Protein AF-A0A7S2C1U3-F1 (afdb_monomer)

pLDDT: mean 73.65, std 16.36, range [32.84, 89.88]

Mean predicted aligned error: 10.55 Å

Secondary structure (DSSP, 8-state):
-PPPP----TTTTS------EEEEEETTTEEEEEESS-TTSPPSEEE-HHHHTTEEEEEEEETTEEEEEEEESSTTPPPEEEEESSTTHHHHHHHHHHHHHHHHHHHHHHTT-

Organism: NCBI:txid3111310

Solvent-accessible surface area (backbone atoms only — not comparable to full-atom values): 7029 Å² total; per-residue (Å²): 134,86,79,75,84,78,80,73,72,87,67,83,77,67,82,84,75,88,72,78,63,37,74,48,76,46,80,91,60,12,37,38,26,26,81,42,86,62,79,90,53,80,62,78,42,73,41,51,43,88,46,49,65,50,42,53,74,47,81,48,73,66,93,70,44,31,36,34,36,42,26,49,73,57,90,86,51,77,64,48,81,44,75,36,86,51,85,63,51,48,58,54,51,49,53,51,52,52,52,50,32,53,52,55,52,52,56,56,57,67,75,75,116

Radius of gyration: 16.78 Å; Cα contacts (8 Å, |Δi|>4): 153; chains: 1; bounding box: 47×34×46 Å

Nearest PDB structures (foldseek):
  3voq-assembly1_A  TM=6.919E-01  e=1.040E-01  Homo sapiens
  7lc1-assembly2_D  TM=6.910E-01  e=1.494E-01  Homo sapiens
  2db2-assembly1_A  TM=6.496E-01  e=3.086E-01  Homo sapiens
  8fmw-assembly1_W  TM=4.287E-01  e=1.317E+00  Borreliella burgdorferi B31
  8cyk-assembly1_B  TM=5.473E-01  e=2.560E+00  synthetic construct

Sequence (113 aa):
KKKSPRHSNRFASRKEKWEKIWCTLTLDHGLMCYIGPNYLHKAIYSIHPDKLGDTHVIESTNGENSIFYIQSLHDGDEGLYLRFSKKGDTKLWQSKVDIHKMKLLDESQTRLT

Foldseek 3Di:
DDDDDPPPPPPPPPPPDDADWDWDADLQFGIFIGRDPPPPDHGPDGDGLVQLLQKDWDWDDDPQKIWIWIFRPPPPTDIDIDIDRDPCVNVVVVVSSVVSSVVSVVVVVVVPD

Structure (mmCIF, N/CA/C/O backbone):
data_AF-A0A7S2C1U3-F1
#
_entry.id   AF-A0A7S2C1U3-F1
#
loop_
_atom_site.group_PDB
_atom_site.id
_atom_site.type_symbol
_atom_site.label_atom_id
_atom_site.label_alt_id
_atom_site.label_comp_id
_atom_site.label_asym_id
_atom_site.label_entity_id
_atom_site.label_seq_id
_atom_site.pdbx_PDB_ins_code
_atom_site.Cartn_x
_atom_site.Cartn_y
_atom_site.Cartn_z
_atom_site.occupancy
_atom_site.B_iso_or_equiv
_atom_site.auth_seq_id
_atom_site.auth_comp_id
_atom_site.auth_asym_id
_atom_site.auth_atom_id
_atom_site.pdbx_PDB_model_num
ATOM 1 N N . LYS A 1 1 ? 37.194 13.304 23.175 1.00 42.44 1 LYS A N 1
ATOM 2 C CA . LYS A 1 1 ? 35.803 12.790 23.285 1.00 42.44 1 LYS A CA 1
ATOM 3 C C . LYS A 1 1 ? 35.062 13.122 21.985 1.00 42.44 1 LYS A C 1
ATOM 5 O O . LYS A 1 1 ? 34.744 14.284 21.773 1.00 42.44 1 LYS A O 1
ATOM 10 N N . LYS A 1 2 ? 34.895 12.150 21.075 1.00 41.47 2 LYS A N 1
ATOM 11 C CA . LYS A 1 2 ? 34.162 12.330 19.806 1.00 41.47 2 LYS A CA 1
ATOM 12 C C . LYS A 1 2 ? 32.667 12.469 20.131 1.00 41.47 2 LYS A C 1
ATOM 14 O O . LYS A 1 2 ? 32.123 11.609 20.814 1.00 41.47 2 LYS A O 1
ATOM 19 N N . LYS A 1 3 ? 32.037 13.579 19.730 1.00 40.53 3 LYS A N 1
ATOM 20 C CA . LYS A 1 3 ? 30.591 13.798 19.889 1.00 40.53 3 LYS A CA 1
ATOM 21 C C . LYS A 1 3 ? 29.867 12.871 18.909 1.00 40.53 3 LYS A C 1
ATOM 23 O O . LYS A 1 3 ? 30.113 12.972 17.711 1.00 40.53 3 LYS A O 1
ATOM 28 N N . SER A 1 4 ? 29.014 11.982 19.416 1.00 38.09 4 SER A N 1
ATOM 29 C CA . SER A 1 4 ? 28.124 11.164 18.588 1.00 38.09 4 SER A CA 1
ATOM 30 C C . SER A 1 4 ? 27.267 12.063 17.687 1.00 38.09 4 SER A C 1
ATOM 32 O O . SER A 1 4 ? 26.848 13.134 18.149 1.00 38.09 4 SER A O 1
ATOM 34 N N . PRO A 1 5 ? 26.991 11.669 16.431 1.00 41.97 5 PRO A N 1
ATOM 35 C CA . PRO A 1 5 ? 26.120 12.438 15.555 1.00 41.97 5 PRO A CA 1
ATOM 36 C C . PRO A 1 5 ? 24.737 12.516 16.201 1.00 41.97 5 PRO A C 1
ATOM 38 O O . PRO A 1 5 ? 24.094 11.498 16.453 1.00 41.97 5 PRO A O 1
ATOM 41 N N . ARG A 1 6 ? 24.282 13.731 16.517 1.00 43.47 6 ARG A N 1
ATOM 42 C CA . ARG A 1 6 ? 22.882 13.952 16.874 1.00 43.47 6 ARG A CA 1
ATOM 43 C C . ARG A 1 6 ? 22.092 13.771 15.587 1.00 43.47 6 ARG A C 1
ATOM 45 O O . ARG A 1 6 ? 22.098 14.668 14.749 1.00 43.47 6 ARG A O 1
ATOM 52 N N . HIS A 1 7 ? 21.428 12.629 15.437 1.00 41.56 7 HIS A N 1
ATOM 53 C CA . HIS A 1 7 ? 20.302 12.520 14.520 1.00 41.56 7 HIS A CA 1
ATOM 54 C C . HIS A 1 7 ? 19.280 13.562 14.980 1.00 41.56 7 HIS A C 1
ATOM 56 O O . HIS A 1 7 ? 18.568 13.376 15.966 1.00 41.56 7 HIS A O 1
ATOM 62 N N . SER A 1 8 ? 19.290 14.734 14.345 1.00 37.84 8 SER A N 1
ATOM 63 C CA . SER A 1 8 ? 18.245 15.719 14.546 1.00 37.84 8 SER A CA 1
ATOM 64 C C . SER A 1 8 ? 16.972 15.099 13.988 1.00 37.84 8 SER A C 1
ATOM 66 O O . SER A 1 8 ? 16.809 15.035 12.770 1.00 37.84 8 SER A O 1
ATOM 68 N N . ASN A 1 9 ? 16.093 14.632 14.875 1.00 36.38 9 ASN A N 1
ATOM 69 C CA . ASN A 1 9 ? 14.700 14.325 14.565 1.00 36.38 9 ASN A CA 1
ATOM 70 C C . ASN A 1 9 ? 14.017 15.612 14.086 1.00 36.38 9 ASN A C 1
ATOM 72 O O . ASN A 1 9 ? 13.321 16.291 14.836 1.00 36.38 9 ASN A O 1
ATOM 76 N N . ARG A 1 10 ? 14.252 15.982 12.825 1.00 35.44 10 ARG A N 1
ATOM 77 C CA . ARG A 1 10 ? 13.702 17.191 12.201 1.00 35.44 10 ARG A CA 1
ATOM 78 C C . ARG A 1 10 ? 12.213 17.043 11.856 1.00 35.44 10 ARG A C 1
ATOM 80 O O . ARG A 1 10 ? 11.612 17.999 11.386 1.00 35.44 10 ARG A O 1
ATOM 87 N N . PHE A 1 11 ? 11.623 15.878 12.138 1.00 39.72 11 PHE A N 1
ATOM 88 C CA . PHE A 1 11 ? 10.228 15.543 11.845 1.00 39.72 11 PHE A CA 1
ATOM 89 C C . PHE A 1 11 ? 9.320 15.434 13.082 1.00 39.72 11 PHE A C 1
ATOM 91 O O . PHE A 1 11 ? 8.109 15.349 12.933 1.00 39.72 11 PHE A O 1
ATOM 98 N N . ALA A 1 12 ? 9.851 15.526 14.307 1.00 32.84 12 ALA A N 1
ATOM 99 C CA . ALA A 1 12 ? 9.080 15.278 15.533 1.00 32.84 12 ALA A CA 1
ATOM 100 C C . ALA A 1 12 ? 8.111 16.411 15.966 1.00 32.84 12 ALA A C 1
ATOM 102 O O . ALA A 1 12 ? 7.688 16.431 17.119 1.00 32.84 12 ALA A O 1
ATOM 103 N N . SER A 1 13 ? 7.761 17.376 15.102 1.00 38.34 13 SER A N 1
ATOM 104 C CA . SER A 1 13 ? 6.896 18.511 15.491 1.00 38.34 13 SER A CA 1
ATOM 105 C C . SER A 1 13 ? 5.768 18.889 14.526 1.00 38.34 13 SER A C 1
ATOM 107 O O . SER A 1 13 ? 5.023 19.830 14.812 1.00 38.34 13 SER A O 1
ATOM 109 N N . ARG A 1 14 ? 5.559 18.166 13.420 1.00 44.28 14 ARG A N 1
ATOM 110 C CA . ARG A 1 14 ? 4.330 18.339 12.633 1.00 44.28 14 ARG A CA 1
ATOM 111 C C . ARG A 1 14 ? 3.281 17.392 13.193 1.00 44.28 14 ARG A C 1
ATOM 113 O O . ARG A 1 14 ? 3.473 16.188 13.162 1.00 44.28 14 ARG A O 1
ATOM 120 N N . LYS A 1 15 ? 2.183 17.942 13.721 1.00 45.88 15 LYS A N 1
ATOM 121 C CA . LYS A 1 15 ? 0.958 17.191 14.029 1.00 45.88 15 LYS A CA 1
ATOM 122 C C . LYS A 1 15 ? 0.654 16.278 12.834 1.00 45.88 15 LYS A C 1
ATOM 124 O O . LYS A 1 15 ? 0.288 16.788 11.778 1.00 45.88 15 LYS A O 1
ATOM 129 N N . GLU A 1 16 ? 0.859 14.973 12.984 1.00 62.62 16 GLU A N 1
ATOM 130 C CA . GLU A 1 16 ? 0.564 13.976 11.955 1.00 62.62 16 GLU A CA 1
ATOM 131 C C . GLU A 1 16 ? -0.951 13.954 11.744 1.00 62.62 16 GLU A C 1
ATOM 133 O O . GLU A 1 16 ? -1.716 13.338 12.490 1.00 62.62 16 GLU A O 1
ATOM 138 N N . LYS A 1 17 ? -1.415 14.741 10.774 1.00 71.50 17 LYS A N 1
ATOM 139 C CA . LYS A 1 17 ? -2.822 14.800 10.410 1.00 71.50 17 LYS A CA 1
ATOM 140 C C . LYS A 1 17 ? -3.096 13.625 9.482 1.00 71.50 17 LYS A C 1
ATOM 142 O O . LYS A 1 17 ? -2.621 13.598 8.354 1.00 71.50 17 LYS A O 1
ATOM 147 N N . TRP A 1 18 ? -3.866 12.658 9.968 1.00 79.44 18 TRP A N 1
ATOM 148 C CA . TRP A 1 18 ? -4.369 11.573 9.135 1.00 79.44 18 TRP A CA 1
ATOM 149 C C . TRP A 1 18 ? -5.388 12.121 8.143 1.00 79.44 18 TRP A C 1
ATOM 151 O O . TRP A 1 18 ? -6.376 12.743 8.541 1.00 7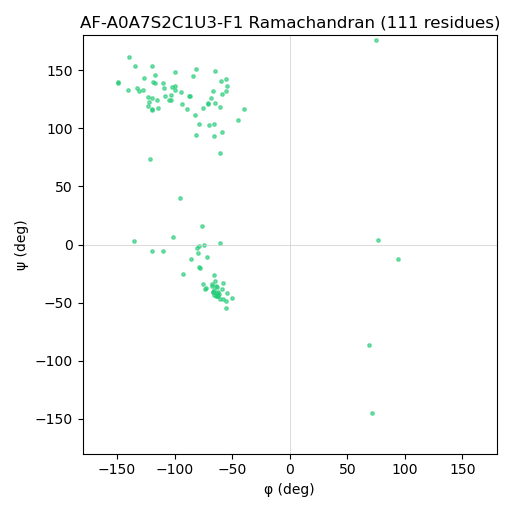9.44 18 TRP A O 1
ATOM 161 N N . GLU A 1 19 ? -5.171 11.853 6.862 1.00 84.50 19 GLU A N 1
ATOM 162 C CA . GLU A 1 19 ? -6.091 12.233 5.795 1.00 84.50 19 GLU A CA 1
ATOM 163 C C . GLU A 1 19 ? -6.625 10.981 5.098 1.00 84.50 19 GLU A C 1
ATOM 165 O O . GLU A 1 19 ? -5.948 9.956 5.006 1.00 84.50 19 GLU A O 1
ATOM 170 N N . LYS A 1 20 ? -7.885 11.038 4.653 1.00 85.50 20 LYS A N 1
ATOM 171 C CA . LYS A 1 20 ? -8.469 9.953 3.863 1.00 85.50 20 LYS A CA 1
ATOM 172 C C . LYS A 1 20 ? -7.898 10.037 2.457 1.00 85.50 20 LYS A C 1
ATOM 174 O O . LYS A 1 20 ? -8.135 11.016 1.752 1.00 85.50 20 LYS A O 1
ATOM 179 N N . ILE A 1 21 ? -7.188 8.994 2.063 1.00 86.56 21 ILE A N 1
ATOM 180 C CA . ILE A 1 21 ? -6.572 8.890 0.748 1.00 86.56 21 ILE A CA 1
ATOM 181 C C . ILE A 1 21 ? -7.129 7.680 0.011 1.00 86.56 21 ILE A C 1
ATOM 183 O O . ILE A 1 21 ? -7.592 6.715 0.623 1.00 86.56 21 ILE A O 1
ATOM 187 N N . TRP A 1 22 ? -7.100 7.753 -1.310 1.00 88.69 22 TRP A N 1
ATOM 188 C CA . TRP A 1 22 ? -7.430 6.640 -2.181 1.00 88.69 22 TRP A CA 1
ATOM 189 C C . TRP A 1 22 ? -6.139 6.082 -2.761 1.00 88.69 22 TRP A C 1
ATOM 191 O O . TRP A 1 22 ? -5.387 6.835 -3.371 1.00 88.69 22 TRP A O 1
ATOM 201 N N . CYS A 1 23 ? -5.878 4.789 -2.581 1.00 89.19 23 CYS A N 1
ATOM 202 C CA . CYS A 1 23 ? -4.695 4.136 -3.131 1.00 89.19 23 CYS A CA 1
ATOM 203 C C . CYS A 1 23 ? -5.087 3.049 -4.130 1.00 89.19 23 CYS A C 1
ATOM 205 O O . CYS A 1 23 ? -6.000 2.259 -3.884 1.00 89.19 23 CYS A O 1
ATOM 207 N N . THR A 1 24 ? -4.348 2.977 -5.229 1.00 89.62 24 THR A N 1
ATOM 208 C CA . THR A 1 24 ? -4.440 1.934 -6.250 1.00 89.62 24 THR A CA 1
ATOM 209 C C . THR A 1 24 ? -3.111 1.204 -6.345 1.00 89.62 24 THR A C 1
ATOM 211 O O . THR A 1 24 ? -2.061 1.840 -6.304 1.00 89.62 24 THR A O 1
ATOM 214 N N . LEU A 1 25 ? -3.159 -0.116 -6.498 1.00 89.75 25 LEU A N 1
ATOM 215 C CA . LEU A 1 25 ? -1.992 -0.955 -6.749 1.00 89.75 25 LEU A CA 1
ATOM 216 C C . LEU A 1 25 ? -2.232 -1.732 -8.045 1.00 89.75 25 LEU A C 1
ATOM 218 O O . LEU A 1 25 ? -3.216 -2.468 -8.134 1.00 89.75 25 LEU A O 1
ATOM 222 N N . THR A 1 26 ? -1.369 -1.527 -9.037 1.00 88.75 26 THR A N 1
ATOM 223 C CA . THR A 1 26 ? -1.458 -2.152 -10.367 1.00 88.75 26 THR A CA 1
ATOM 224 C C . THR A 1 26 ? -0.072 -2.573 -10.850 1.00 88.75 26 THR A C 1
ATOM 226 O O . THR A 1 26 ? 0.930 -2.080 -10.334 1.00 88.75 26 THR A O 1
ATOM 229 N N . LEU A 1 27 ? -0.001 -3.468 -11.837 1.00 85.44 27 LEU A N 1
ATOM 230 C CA . LEU A 1 27 ? 1.275 -3.878 -12.434 1.00 85.44 27 LEU A CA 1
ATOM 231 C C . LEU A 1 27 ? 1.871 -2.778 -13.321 1.00 85.44 27 LEU A C 1
ATOM 233 O O . LEU A 1 27 ? 3.072 -2.550 -13.262 1.00 85.44 27 LEU A O 1
ATOM 237 N N . ASP A 1 28 ? 1.034 -2.043 -14.058 1.00 86.69 28 ASP A N 1
ATOM 238 C CA . ASP A 1 28 ? 1.496 -1.021 -15.008 1.00 86.69 28 ASP A CA 1
ATOM 239 C C . ASP A 1 28 ? 1.972 0.268 -14.325 1.00 86.69 28 ASP A C 1
ATOM 241 O O . ASP A 1 28 ? 2.887 0.936 -14.803 1.00 86.69 28 ASP A O 1
ATOM 245 N N . HIS A 1 29 ? 1.341 0.640 -13.206 1.00 85.94 29 HIS A N 1
ATOM 246 C CA . HIS A 1 29 ? 1.583 1.928 -12.543 1.00 85.94 29 HIS A CA 1
ATOM 247 C C . HIS A 1 29 ? 2.094 1.809 -11.105 1.00 85.94 29 HIS A C 1
ATOM 249 O O . HIS A 1 29 ? 2.435 2.818 -10.488 1.00 85.94 29 HIS A O 1
ATOM 255 N N . GLY A 1 30 ? 2.167 0.594 -10.561 1.00 89.25 30 GLY A N 1
ATOM 256 C CA . GLY A 1 30 ? 2.657 0.346 -9.213 1.00 89.25 30 GLY A CA 1
ATOM 257 C C . GLY A 1 30 ? 1.658 0.831 -8.169 1.00 89.25 30 GLY A C 1
ATOM 258 O O . GLY A 1 30 ? 0.441 0.722 -8.360 1.00 89.25 30 GLY A O 1
ATOM 259 N N . LEU A 1 31 ? 2.166 1.342 -7.047 1.00 89.88 31 LEU A N 1
ATOM 260 C CA . LEU A 1 31 ? 1.345 1.962 -6.008 1.00 89.88 31 LEU A CA 1
ATOM 261 C C . LEU A 1 31 ? 1.166 3.443 -6.330 1.00 89.88 31 LEU A C 1
ATOM 263 O O . LEU A 1 31 ? 2.149 4.159 -6.475 1.00 89.88 31 LEU A O 1
ATOM 267 N N . MET A 1 32 ? -0.071 3.927 -6.357 1.00 89.62 32 MET A N 1
ATOM 268 C CA . MET A 1 32 ? -0.380 5.354 -6.468 1.00 89.62 32 MET A CA 1
ATOM 269 C C . MET A 1 32 ? -1.432 5.732 -5.432 1.00 89.62 32 MET A C 1
ATOM 271 O O . MET A 1 32 ? -2.429 5.026 -5.296 1.00 89.62 32 MET A O 1
ATOM 275 N N . CYS A 1 33 ? -1.240 6.843 -4.724 1.00 88.75 33 CYS A N 1
ATOM 276 C CA . CYS A 1 33 ? -2.192 7.349 -3.740 1.00 88.75 33 CYS A CA 1
ATOM 277 C C . CYS A 1 33 ? -2.564 8.810 -4.005 1.00 88.75 33 CYS A C 1
ATOM 279 O O . CYS A 1 33 ? -1.723 9.624 -4.389 1.00 88.75 33 CYS A O 1
ATOM 281 N N . TYR A 1 34 ? -3.828 9.144 -3.755 1.00 87.25 34 TYR A N 1
ATOM 282 C CA . TYR A 1 34 ? -4.470 10.411 -4.104 1.00 87.25 34 TYR A CA 1
ATOM 283 C C . TYR A 1 34 ? -5.284 10.958 -2.929 1.00 87.25 34 TYR A C 1
ATOM 285 O O . TYR A 1 34 ? -5.789 10.197 -2.099 1.00 87.25 34 TYR A O 1
ATOM 293 N N . ILE A 1 35 ? -5.468 12.279 -2.877 1.00 84.56 35 ILE A N 1
ATOM 294 C CA . ILE A 1 35 ? -6.418 12.902 -1.948 1.00 84.56 35 ILE A CA 1
ATOM 295 C C . ILE A 1 35 ? -7.824 12.739 -2.534 1.00 84.56 35 ILE A C 1
ATOM 297 O O . ILE A 1 35 ? -8.209 13.438 -3.470 1.00 84.56 35 ILE A O 1
ATOM 301 N N . GLY A 1 36 ? -8.592 11.807 -1.971 1.00 75.19 36 GLY A N 1
ATOM 302 C CA . GLY A 1 36 ? -9.925 11.459 -2.463 1.00 75.19 36 GLY A CA 1
ATOM 303 C C . GLY A 1 36 ? -9.924 10.620 -3.754 1.00 75.19 36 GLY A C 1
ATOM 304 O O . GLY A 1 36 ? -8.872 10.331 -4.317 1.00 75.19 36 GLY A O 1
ATOM 305 N N . PRO A 1 37 ? -11.111 10.192 -4.221 1.00 70.44 37 PRO A N 1
ATOM 306 C CA . PRO A 1 37 ? -11.255 9.280 -5.362 1.00 70.44 37 PRO A CA 1
ATOM 307 C C . PRO A 1 37 ? -11.131 9.967 -6.733 1.00 70.44 37 PRO A C 1
ATOM 309 O O . PRO A 1 37 ? -11.216 9.303 -7.761 1.00 70.44 37 PRO A O 1
ATOM 312 N N . ASN A 1 38 ? -10.968 11.292 -6.778 1.00 67.75 38 ASN A N 1
ATOM 313 C CA . ASN A 1 38 ? -10.877 12.033 -8.032 1.00 67.75 38 ASN A CA 1
ATOM 314 C C . ASN A 1 38 ? -9.449 11.941 -8.594 1.00 67.75 38 ASN A C 1
ATOM 316 O O . ASN A 1 38 ? -8.592 12.764 -8.277 1.00 67.75 38 ASN A O 1
ATOM 320 N N . TYR A 1 39 ? -9.223 10.967 -9.480 1.00 63.97 39 TYR A N 1
ATOM 321 C CA . TYR A 1 39 ? -7.955 10.686 -10.184 1.00 63.97 39 TYR A CA 1
ATOM 322 C C . TYR A 1 39 ? -7.432 11.822 -11.083 1.00 63.97 39 TYR A C 1
ATOM 324 O O . TYR A 1 39 ? -6.407 11.675 -11.738 1.00 63.97 39 TYR A O 1
ATOM 332 N N . LEU A 1 40 ? -8.135 12.955 -11.142 1.00 62.72 40 LEU A N 1
ATOM 333 C CA . LEU A 1 40 ? -7.740 14.129 -11.924 1.00 62.72 40 LEU A CA 1
ATOM 334 C C . LEU A 1 40 ? -6.538 14.871 -11.316 1.00 62.72 40 LEU A C 1
ATOM 336 O O . LEU A 1 40 ? -5.970 15.751 -11.959 1.00 62.72 40 LEU A O 1
ATOM 340 N N . HIS A 1 41 ? -6.146 14.532 -10.085 1.00 65.06 41 HIS A N 1
ATOM 341 C CA . HIS A 1 41 ? -5.004 15.130 -9.403 1.00 65.06 41 HIS A CA 1
ATOM 342 C C . HIS A 1 41 ? -3.760 14.242 -9.485 1.00 65.06 41 HIS A C 1
ATOM 344 O O . HIS A 1 41 ? -3.844 13.016 -9.473 1.00 65.06 41 HIS A O 1
ATOM 350 N N . LYS A 1 42 ? -2.582 14.878 -9.508 1.00 79.75 42 LYS A N 1
ATOM 351 C CA . LYS A 1 42 ? -1.287 14.200 -9.367 1.00 79.75 42 LYS A CA 1
ATOM 352 C C . LYS A 1 42 ? -1.283 13.358 -8.084 1.00 79.75 42 LYS A C 1
ATOM 354 O O . LYS A 1 42 ? -1.718 13.842 -7.038 1.00 79.75 42 LYS A O 1
ATOM 359 N N . ALA A 1 43 ? -0.768 12.131 -8.168 1.00 85.06 43 ALA A N 1
ATOM 360 C CA . ALA A 1 43 ? -0.590 11.282 -6.998 1.00 85.06 43 ALA A CA 1
ATOM 361 C C . ALA A 1 43 ? 0.254 12.008 -5.937 1.00 85.06 43 ALA A C 1
ATOM 363 O O . ALA A 1 43 ? 1.297 12.589 -6.245 1.00 85.06 43 ALA A O 1
ATOM 364 N N . ILE A 1 44 ? -0.216 11.977 -4.692 1.00 85.25 44 ILE A N 1
ATOM 365 C CA . ILE A 1 44 ? 0.507 12.518 -3.533 1.00 85.25 44 ILE A CA 1
ATOM 366 C C . ILE A 1 44 ? 1.600 11.568 -3.051 1.00 85.25 44 ILE A C 1
ATOM 368 O O . ILE A 1 44 ? 2.514 11.985 -2.349 1.00 85.25 44 ILE A O 1
ATOM 372 N N . TYR A 1 45 ? 1.497 10.298 -3.437 1.00 86.06 45 TYR A N 1
ATOM 373 C CA . TYR A 1 45 ? 2.497 9.280 -3.195 1.00 86.06 45 TYR A CA 1
ATOM 374 C C . TYR A 1 45 ? 2.472 8.268 -4.331 1.00 86.06 45 TYR A C 1
ATOM 376 O O . TYR A 1 45 ? 1.391 7.878 -4.782 1.00 86.06 45 TYR A O 1
ATOM 384 N N . SER A 1 46 ? 3.641 7.827 -4.779 1.00 88.25 46 SER A N 1
ATOM 385 C CA . SER A 1 46 ? 3.734 6.782 -5.789 1.00 88.25 46 SER A CA 1
ATOM 386 C C . SER A 1 46 ? 4.990 5.944 -5.617 1.00 88.25 46 SER A C 1
ATOM 388 O O . SER A 1 46 ? 6.063 6.496 -5.387 1.00 88.25 46 SER A O 1
ATOM 390 N N . ILE A 1 47 ? 4.860 4.637 -5.818 1.00 87.38 47 ILE A N 1
ATOM 391 C CA . ILE A 1 47 ? 5.978 3.709 -5.980 1.00 87.38 47 ILE A CA 1
ATOM 392 C C . ILE A 1 47 ? 5.820 3.084 -7.358 1.00 87.38 47 ILE A C 1
ATOM 394 O O . ILE A 1 47 ? 4.827 2.406 -7.620 1.00 87.38 47 ILE A O 1
ATOM 398 N N . HIS A 1 48 ? 6.788 3.344 -8.230 1.00 87.31 48 HIS A N 1
ATOM 399 C CA . HIS A 1 48 ? 6.813 2.791 -9.579 1.00 87.31 48 HIS A CA 1
ATOM 400 C C . HIS A 1 48 ? 6.966 1.252 -9.529 1.00 87.31 48 HIS A C 1
ATOM 402 O O . HIS A 1 48 ? 7.564 0.752 -8.570 1.00 87.31 48 HIS A O 1
ATOM 408 N N . PRO A 1 49 ? 6.415 0.484 -10.496 1.00 87.62 49 PRO A N 1
ATOM 409 C CA . PRO A 1 49 ? 6.454 -0.982 -10.473 1.00 87.62 49 PRO A CA 1
ATOM 410 C C . PRO A 1 49 ? 7.847 -1.575 -10.242 1.00 87.62 49 PRO A C 1
ATOM 412 O O . PRO A 1 49 ? 8.013 -2.429 -9.378 1.00 87.62 49 PRO A O 1
ATOM 415 N N . ASP A 1 50 ? 8.860 -1.078 -10.947 1.00 83.88 50 ASP A N 1
ATOM 416 C CA . ASP A 1 50 ? 10.255 -1.533 -10.831 1.00 83.88 50 ASP A CA 1
ATOM 417 C C . ASP A 1 50 ? 10.827 -1.412 -9.408 1.00 83.88 50 ASP A C 1
ATOM 419 O O . ASP A 1 50 ? 11.594 -2.265 -8.974 1.00 83.88 50 ASP A O 1
ATOM 423 N N . LYS A 1 51 ? 10.402 -0.398 -8.652 1.00 83.69 51 LYS A N 1
ATOM 424 C CA . LYS A 1 51 ? 10.805 -0.162 -7.262 1.00 83.69 51 LYS A CA 1
ATOM 425 C C . LYS A 1 51 ? 9.958 -0.926 -6.256 1.00 83.69 51 LYS A C 1
ATOM 427 O O . LYS A 1 51 ? 10.320 -0.981 -5.084 1.00 83.69 51 LYS A O 1
ATOM 432 N N . LEU A 1 52 ? 8.828 -1.503 -6.672 1.00 83.19 52 LEU A N 1
ATOM 433 C CA . LEU A 1 52 ? 7.918 -2.189 -5.758 1.00 83.19 52 LEU A CA 1
ATOM 434 C C . LEU A 1 52 ? 8.586 -3.419 -5.136 1.00 83.19 52 LEU A C 1
ATOM 436 O O . LEU A 1 52 ? 8.353 -3.679 -3.956 1.00 83.19 52 LEU A O 1
ATOM 440 N N . GLY A 1 53 ? 9.433 -4.129 -5.895 1.00 79.94 53 GLY A N 1
ATOM 441 C CA . GLY A 1 53 ? 10.247 -5.257 -5.421 1.00 79.94 53 GLY A CA 1
ATOM 442 C C . GLY A 1 53 ? 11.104 -4.898 -4.207 1.00 79.94 53 GLY A C 1
ATOM 443 O O . GLY A 1 53 ? 11.105 -5.620 -3.209 1.00 79.94 53 GLY A O 1
ATOM 444 N N . ASP A 1 54 ? 11.689 -3.704 -4.241 1.00 81.75 54 ASP A N 1
ATOM 445 C CA . ASP A 1 54 ? 12.599 -3.175 -3.230 1.00 81.75 54 ASP A CA 1
ATOM 446 C C . ASP A 1 54 ? 11.873 -2.297 -2.202 1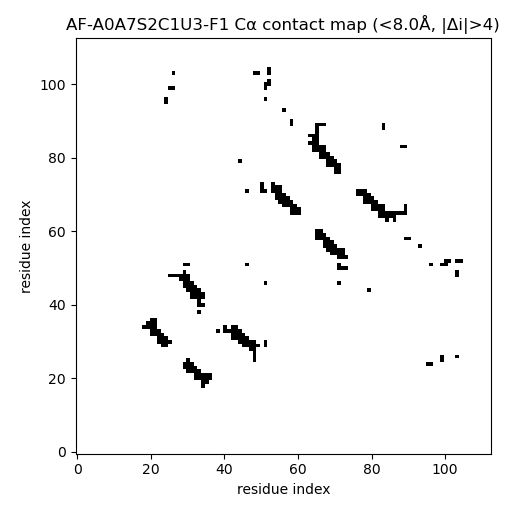.00 81.75 54 ASP A C 1
ATOM 448 O O . ASP A 1 54 ? 12.368 -1.252 -1.791 1.00 81.75 54 ASP A O 1
ATOM 452 N N . THR A 1 55 ? 10.667 -2.685 -1.784 1.00 82.69 55 THR A N 1
ATOM 453 C CA . THR A 1 55 ? 9.939 -1.975 -0.722 1.00 82.69 55 THR A CA 1
ATOM 454 C C . THR A 1 55 ? 10.013 -2.702 0.608 1.00 82.69 55 THR A C 1
ATOM 456 O O . THR A 1 55 ? 9.760 -3.910 0.690 1.00 82.69 55 THR A O 1
ATOM 459 N N . HIS A 1 56 ? 10.270 -1.945 1.674 1.00 81.62 56 HIS A N 1
ATOM 460 C CA . HIS A 1 56 ? 10.098 -2.417 3.039 1.00 81.62 56 HIS A CA 1
ATOM 461 C C . HIS A 1 56 ? 8.656 -2.182 3.478 1.00 81.62 56 HIS A C 1
ATOM 463 O O . HIS A 1 56 ? 8.142 -1.065 3.368 1.00 81.62 56 HIS A O 1
ATOM 469 N N . VAL A 1 57 ? 8.011 -3.236 3.977 1.00 81.50 57 VAL A N 1
ATOM 470 C CA . VAL A 1 57 ? 6.632 -3.166 4.453 1.00 81.50 57 VAL A CA 1
ATOM 471 C C . VAL A 1 57 ? 6.571 -3.615 5.905 1.00 81.50 57 VAL A C 1
ATOM 473 O O . VAL A 1 57 ? 7.074 -4.683 6.248 1.00 81.50 57 VAL A O 1
ATOM 476 N N . ILE A 1 58 ? 5.985 -2.780 6.765 1.00 80.81 58 ILE A N 1
ATOM 477 C CA . ILE A 1 58 ? 5.816 -3.066 8.194 1.00 80.81 58 ILE A CA 1
ATOM 478 C C . ILE A 1 58 ? 4.333 -2.997 8.529 1.00 80.81 58 ILE A C 1
ATOM 480 O O . ILE A 1 58 ? 3.694 -1.957 8.359 1.00 80.81 58 ILE A O 1
ATOM 484 N N . GLU A 1 59 ? 3.802 -4.092 9.064 1.00 79.50 59 GLU A N 1
ATOM 485 C CA . GLU A 1 59 ? 2.488 -4.122 9.698 1.00 79.50 59 GLU A CA 1
ATOM 486 C C . GLU A 1 59 ? 2.640 -3.916 11.211 1.00 79.50 59 GLU A C 1
ATOM 488 O O . GLU A 1 59 ? 3.423 -4.597 11.874 1.00 79.50 59 GLU A O 1
ATOM 493 N N . SER A 1 60 ? 1.854 -3.001 11.776 1.00 76.19 60 SER A N 1
ATOM 494 C CA . SER A 1 60 ? 1.694 -2.850 13.224 1.00 76.19 60 SER A CA 1
ATOM 495 C C . SER A 1 60 ? 0.213 -2.792 13.571 1.00 76.19 60 SER A C 1
ATOM 497 O O . SER A 1 60 ? -0.553 -2.065 12.942 1.00 76.19 60 SER A O 1
ATOM 499 N N . THR A 1 61 ? -0.218 -3.568 14.565 1.00 69.12 61 THR A N 1
ATOM 500 C CA . THR A 1 61 ? -1.620 -3.604 15.007 1.00 69.12 61 THR A CA 1
ATOM 501 C C . THR A 1 61 ? -1.706 -3.191 16.474 1.00 69.12 61 THR A C 1
ATOM 503 O O . THR A 1 61 ? -1.059 -3.814 17.313 1.00 69.12 61 THR A O 1
ATOM 506 N N . ASN A 1 62 ? -2.528 -2.190 16.812 1.00 64.00 62 ASN A N 1
ATOM 507 C CA . ASN A 1 62 ? -2.811 -1.810 18.204 1.00 64.00 62 ASN A CA 1
ATOM 508 C C . ASN A 1 62 ? -4.315 -1.902 18.531 1.00 64.00 62 ASN A C 1
ATOM 510 O O . ASN A 1 62 ? -5.021 -0.908 18.666 1.00 64.00 62 ASN A O 1
ATOM 514 N N . GLY A 1 63 ? -4.833 -3.122 18.677 1.00 66.44 63 GLY A N 1
ATOM 515 C CA . GLY A 1 63 ? -6.245 -3.340 19.017 1.00 66.44 63 GLY A CA 1
ATOM 516 C C . GLY A 1 63 ? -7.192 -2.954 17.876 1.00 66.44 63 GLY A C 1
ATOM 517 O O . GLY A 1 63 ? -7.559 -3.815 17.078 1.00 66.44 63 GLY A O 1
ATOM 518 N N . GLU A 1 64 ? -7.576 -1.678 17.802 1.00 64.50 64 GLU A N 1
ATOM 519 C CA . GLU A 1 64 ? -8.574 -1.144 16.864 1.00 64.50 64 GLU A CA 1
ATOM 520 C C . GLU A 1 64 ? -7.981 -0.609 15.556 1.00 64.50 64 GLU A C 1
ATOM 522 O O . GLU A 1 64 ? -8.670 -0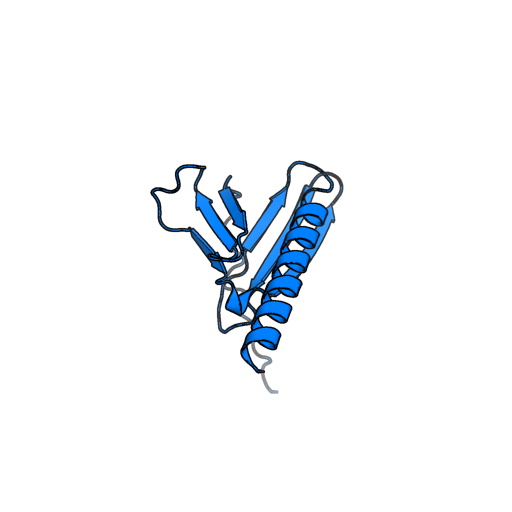.613 14.538 1.00 64.50 64 GLU A O 1
ATOM 527 N N . ASN A 1 65 ? -6.710 -0.187 15.543 1.00 66.00 65 ASN A N 1
ATOM 528 C CA . ASN A 1 65 ? -6.069 0.299 14.321 1.00 66.00 65 ASN A CA 1
ATOM 529 C C . ASN A 1 65 ? -5.010 -0.680 13.826 1.00 66.00 65 ASN A C 1
ATOM 531 O O . ASN A 1 65 ? -4.221 -1.239 14.591 1.00 66.00 65 ASN A O 1
ATOM 535 N N . SER A 1 66 ? -4.993 -0.860 12.510 1.00 76.56 66 SER A N 1
ATOM 536 C CA . SER A 1 66 ? -3.937 -1.583 11.810 1.00 76.56 66 SER A CA 1
ATOM 537 C C . SER A 1 66 ? -3.203 -0.575 10.923 1.00 76.56 66 SER A C 1
ATOM 539 O O . SER A 1 66 ? -3.814 0.070 10.064 1.00 76.56 66 SER A O 1
ATOM 541 N N . ILE A 1 67 ? -1.917 -0.380 11.201 1.00 81.00 67 ILE A N 1
ATOM 542 C CA . ILE A 1 67 ? -1.019 0.517 10.477 1.00 81.00 67 ILE A CA 1
ATOM 543 C C . ILE A 1 67 ? -0.188 -0.321 9.510 1.00 81.00 67 ILE A C 1
ATOM 545 O O . ILE A 1 67 ? 0.370 -1.354 9.878 1.00 81.00 67 ILE A O 1
ATOM 549 N N . PHE A 1 68 ? -0.103 0.159 8.280 1.00 83.94 68 PHE A N 1
ATOM 550 C CA . PHE A 1 68 ? 0.721 -0.376 7.213 1.00 83.94 68 PHE A CA 1
ATOM 551 C C . PHE A 1 68 ? 1.685 0.715 6.782 1.00 83.94 68 PHE A C 1
ATOM 553 O O . PHE A 1 68 ? 1.265 1.772 6.310 1.00 83.94 68 PHE A O 1
ATOM 560 N N . TYR A 1 69 ? 2.969 0.471 6.977 1.00 85.62 69 TYR A N 1
ATOM 561 C CA . TYR A 1 69 ? 4.019 1.348 6.495 1.00 85.62 69 TYR A CA 1
ATOM 562 C C . TYR A 1 69 ? 4.644 0.734 5.255 1.00 85.62 69 TYR A C 1
ATOM 564 O O . TYR A 1 69 ? 5.049 -0.426 5.301 1.00 85.62 69 TYR A O 1
ATOM 572 N N . ILE A 1 70 ? 4.744 1.509 4.179 1.00 84.19 70 ILE A N 1
ATOM 573 C CA . ILE A 1 70 ? 5.460 1.110 2.969 1.00 84.19 70 ILE A CA 1
ATOM 574 C C . ILE A 1 70 ? 6.467 2.181 2.577 1.00 84.19 70 ILE A C 1
ATOM 576 O O . ILE A 1 70 ? 6.147 3.368 2.540 1.00 84.19 70 ILE A O 1
ATOM 580 N N . GLN A 1 71 ? 7.689 1.750 2.283 1.00 84.00 71 GLN A N 1
ATOM 581 C CA . GLN A 1 71 ? 8.763 2.629 1.843 1.00 84.00 71 GLN A CA 1
ATOM 582 C C . GLN A 1 71 ? 9.585 1.951 0.749 1.00 84.00 71 GLN A C 1
ATOM 584 O O . GLN A 1 71 ? 9.973 0.793 0.892 1.00 84.00 71 GLN A O 1
ATOM 589 N N . SER A 1 72 ? 9.853 2.690 -0.326 1.00 79.25 72 SER A N 1
ATOM 590 C CA . SER A 1 72 ? 10.851 2.340 -1.343 1.00 79.25 72 SER A CA 1
ATOM 591 C C . SER A 1 72 ? 12.254 2.397 -0.733 1.00 79.25 72 SER A C 1
ATOM 593 O O . SER A 1 72 ? 12.590 3.364 -0.055 1.00 79.25 72 SER A O 1
ATOM 595 N N . LEU A 1 73 ? 13.073 1.366 -0.952 1.00 68.12 73 LEU A N 1
ATOM 596 C CA . LEU A 1 73 ? 14.464 1.321 -0.478 1.00 68.12 73 LEU A CA 1
ATOM 597 C C . LEU A 1 73 ? 15.426 2.132 -1.364 1.00 68.12 73 LEU A C 1
ATOM 599 O O . LEU A 1 73 ? 16.614 2.209 -1.055 1.00 68.12 73 LEU A O 1
ATOM 603 N N . HIS A 1 74 ? 14.926 2.740 -2.444 1.00 59.84 74 HIS A N 1
ATOM 604 C CA . HIS A 1 74 ? 15.701 3.616 -3.322 1.00 59.84 74 HIS A CA 1
ATOM 605 C C . HIS A 1 74 ? 15.760 5.052 -2.766 1.00 59.84 74 HIS A C 1
ATOM 607 O O . HIS A 1 74 ? 14.819 5.529 -2.133 1.00 59.84 74 HIS A O 1
ATOM 613 N N . ASP A 1 75 ? 16.900 5.717 -2.982 1.00 51.06 75 ASP A N 1
ATOM 614 C CA . ASP A 1 75 ? 17.371 6.921 -2.276 1.00 51.06 75 ASP A CA 1
ATOM 615 C C . ASP A 1 75 ? 16.310 7.983 -1.931 1.00 51.06 75 ASP A C 1
ATOM 617 O O . ASP A 1 75 ? 15.783 8.680 -2.797 1.00 51.06 75 ASP A O 1
ATOM 621 N N . GLY A 1 76 ? 16.107 8.203 -0.627 1.00 56.69 76 GLY A N 1
ATOM 622 C CA . GLY A 1 76 ? 15.440 9.395 -0.092 1.00 56.69 76 GLY A CA 1
ATOM 623 C C . GLY A 1 76 ? 13.915 9.424 -0.21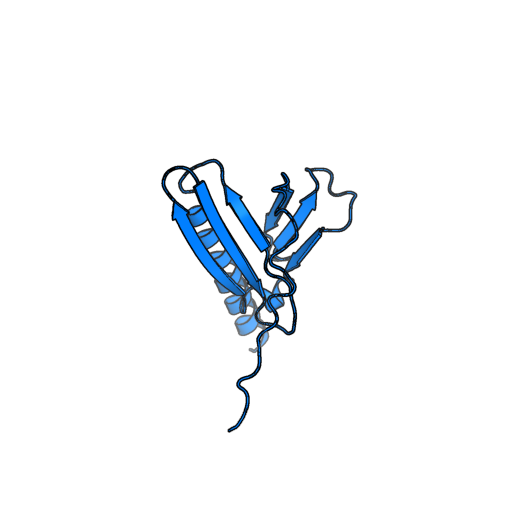0 1.00 56.69 76 GLY A C 1
ATOM 624 O O . GLY A 1 76 ? 13.318 10.423 0.195 1.00 56.69 76 GLY A O 1
ATOM 625 N N . ASP A 1 77 ? 13.286 8.357 -0.710 1.00 64.12 77 ASP A N 1
ATOM 626 C CA . ASP A 1 77 ? 11.831 8.270 -0.802 1.00 64.12 77 ASP A CA 1
ATOM 627 C C . ASP A 1 77 ? 11.209 8.272 0.611 1.00 64.12 77 ASP A C 1
ATOM 629 O O . ASP A 1 77 ? 11.506 7.430 1.472 1.00 64.12 77 ASP A O 1
ATOM 633 N N . GLU A 1 78 ? 10.335 9.251 0.867 1.00 72.00 78 GLU A N 1
ATOM 634 C CA . GLU A 1 78 ? 9.537 9.300 2.091 1.00 72.00 78 GLU A CA 1
ATOM 635 C C . GLU A 1 78 ? 8.664 8.033 2.170 1.00 72.00 78 GLU A C 1
ATOM 637 O O . GLU A 1 78 ? 8.163 7.526 1.166 1.00 72.00 78 GLU A O 1
ATOM 642 N N . GLY A 1 79 ? 8.511 7.455 3.358 1.00 81.94 79 GLY A N 1
ATOM 643 C CA . GLY A 1 79 ? 7.605 6.325 3.548 1.00 81.94 79 GLY A CA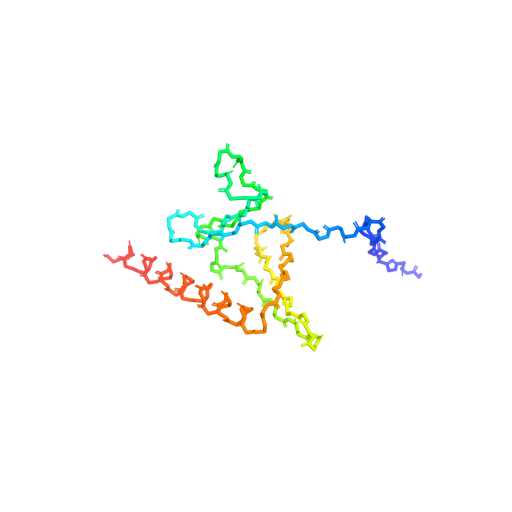 1
ATOM 644 C C . GLY A 1 79 ? 6.158 6.784 3.705 1.00 81.94 79 GLY A C 1
ATOM 645 O O . GLY A 1 79 ? 5.893 7.868 4.229 1.00 81.94 79 GLY A O 1
ATOM 646 N N . LEU A 1 80 ? 5.212 5.944 3.294 1.00 84.88 80 LEU A N 1
ATOM 647 C CA . LEU A 1 80 ? 3.785 6.189 3.474 1.00 84.88 80 LEU A CA 1
ATOM 648 C C . LEU A 1 80 ? 3.237 5.350 4.630 1.00 84.88 80 LEU A C 1
ATOM 650 O O . LEU A 1 80 ? 3.309 4.121 4.613 1.00 84.88 80 LEU A O 1
ATOM 654 N N . TYR A 1 81 ? 2.623 6.024 5.602 1.00 87.00 81 TYR A N 1
ATOM 655 C CA . TYR A 1 81 ? 1.829 5.386 6.646 1.00 87.00 81 TYR A CA 1
ATOM 656 C C . TYR A 1 81 ? 0.357 5.345 6.235 1.00 87.00 81 TYR A C 1
ATOM 658 O O . TYR A 1 81 ? -0.284 6.377 6.042 1.00 87.00 81 TYR A O 1
ATOM 666 N N . LEU A 1 82 ? -0.197 4.140 6.155 1.00 86.12 82 LEU A N 1
ATOM 667 C CA . LEU A 1 82 ? -1.613 3.887 5.927 1.00 86.12 82 LEU A CA 1
ATOM 668 C C . LEU A 1 82 ? -2.242 3.337 7.199 1.00 86.12 82 LEU A C 1
ATOM 670 O O . LEU A 1 82 ? -1.712 2.423 7.826 1.00 86.12 82 LEU A O 1
ATOM 674 N N . ARG A 1 83 ? -3.406 3.869 7.564 1.00 87.00 83 ARG A N 1
ATOM 675 C CA . ARG A 1 83 ? -4.215 3.351 8.666 1.00 87.00 83 ARG A CA 1
ATOM 676 C C . ARG A 1 83 ? -5.532 2.832 8.122 1.00 87.00 83 ARG A C 1
ATOM 678 O O . ARG A 1 83 ? -6.282 3.582 7.498 1.00 87.00 83 ARG A O 1
ATOM 685 N N . PHE A 1 84 ? -5.828 1.575 8.416 1.00 83.88 84 PHE A N 1
ATOM 686 C CA . PHE A 1 84 ? -7.069 0.932 8.008 1.00 83.88 84 PHE A CA 1
ATOM 687 C C . PHE A 1 84 ? -8.068 0.912 9.161 1.00 83.88 84 PHE A C 1
ATOM 689 O O . PHE A 1 84 ? -7.706 0.618 10.300 1.00 83.88 84 PHE A O 1
ATOM 696 N N . SER A 1 85 ? -9.331 1.221 8.858 1.00 79.50 85 SER A N 1
ATOM 697 C CA . SER A 1 85 ? -10.436 1.181 9.826 1.00 79.50 85 SER A CA 1
ATOM 698 C C . SER A 1 85 ? -10.939 -0.235 10.096 1.00 79.50 85 SER A C 1
ATOM 700 O O . SER A 1 85 ? -11.598 -0.470 11.105 1.00 79.50 85 SER A O 1
ATOM 702 N N . LYS A 1 86 ? -10.662 -1.179 9.191 1.00 81.56 86 LYS A N 1
ATOM 703 C CA . LYS A 1 86 ? -11.075 -2.572 9.311 1.00 81.56 86 LYS A CA 1
ATOM 704 C C . LYS A 1 86 ? -9.871 -3.454 9.614 1.00 81.56 86 LYS A C 1
ATOM 706 O O . LYS A 1 86 ? -8.871 -3.460 8.896 1.00 81.56 86 LYS A O 1
ATOM 711 N N . LYS A 1 87 ? -10.003 -4.252 10.672 1.00 76.44 87 LYS A N 1
ATOM 712 C CA . LYS A 1 87 ? -9.023 -5.272 11.041 1.00 76.44 87 LYS A CA 1
ATOM 713 C C . LYS A 1 87 ? -8.840 -6.272 9.893 1.00 76.44 87 LYS A C 1
ATOM 715 O O . LYS A 1 87 ? -9.817 -6.825 9.393 1.00 76.44 87 LYS A O 1
ATOM 720 N N . GLY A 1 88 ? -7.588 -6.528 9.519 1.00 77.19 88 GLY A N 1
ATOM 721 C CA . GLY A 1 88 ? -7.222 -7.474 8.459 1.00 77.19 88 GLY A CA 1
ATOM 722 C C . GLY A 1 88 ? -7.031 -6.852 7.073 1.00 77.19 88 GLY A C 1
ATOM 723 O O . GLY A 1 88 ? -6.430 -7.498 6.217 1.00 77.19 88 GLY A O 1
ATOM 724 N N . ASP A 1 89 ? -7.443 -5.598 6.857 1.00 84.38 89 ASP A N 1
ATOM 725 C CA . ASP A 1 89 ? -7.178 -4.908 5.588 1.00 84.38 89 ASP A CA 1
ATOM 726 C C . ASP A 1 89 ? -5.675 -4.686 5.372 1.00 84.38 89 ASP A C 1
ATOM 728 O O . ASP A 1 89 ? -5.206 -4.782 4.243 1.00 84.38 89 ASP A O 1
ATOM 732 N N . THR A 1 90 ? -4.897 -4.496 6.442 1.00 83.81 90 THR A N 1
ATOM 733 C CA . THR A 1 90 ? -3.426 -4.452 6.388 1.00 83.81 90 THR A CA 1
ATOM 734 C C . THR A 1 90 ? -2.827 -5.721 5.803 1.00 83.81 90 THR A C 1
ATOM 736 O O . THR A 1 90 ? -2.004 -5.640 4.897 1.00 83.81 90 THR A O 1
ATOM 739 N N . LYS A 1 91 ? -3.284 -6.893 6.255 1.00 84.56 91 LYS A N 1
ATOM 740 C CA . LYS A 1 91 ? -2.834 -8.195 5.736 1.00 84.56 91 LYS A CA 1
ATOM 741 C C . LYS A 1 91 ? -3.243 -8.407 4.287 1.00 84.56 91 LYS A C 1
ATOM 743 O O . LYS A 1 91 ? -2.469 -8.944 3.499 1.00 84.56 91 LYS A O 1
ATOM 748 N N . LEU A 1 92 ? -4.449 -7.971 3.924 1.00 86.44 92 LEU A N 1
ATOM 749 C CA . LEU A 1 92 ? -4.909 -8.015 2.539 1.00 86.44 92 LEU A CA 1
ATOM 750 C C . LEU A 1 92 ? -4.034 -7.130 1.641 1.00 86.44 92 LEU A C 1
ATOM 752 O O . LEU A 1 92 ? -3.646 -7.554 0.555 1.00 86.44 92 LEU A O 1
ATOM 756 N N . TRP A 1 93 ? -3.711 -5.918 2.090 1.00 85.75 93 TRP A N 1
ATOM 757 C CA . TRP A 1 93 ? -2.836 -5.000 1.364 1.00 85.75 93 TRP A CA 1
ATOM 758 C C . TRP A 1 93 ? -1.400 -5.515 1.269 1.00 85.75 93 TRP A C 1
ATOM 760 O O . TRP A 1 93 ? -0.829 -5.472 0.182 1.00 85.75 93 TRP A O 1
ATOM 770 N N . GLN A 1 94 ? -0.863 -6.094 2.345 1.00 86.88 94 GLN A N 1
ATOM 771 C CA . GLN A 1 94 ? 0.427 -6.786 2.346 1.00 86.88 94 GLN A CA 1
ATOM 772 C C . GLN A 1 94 ? 0.461 -7.892 1.290 1.00 86.88 94 GLN A C 1
ATOM 774 O O . GLN A 1 94 ? 1.293 -7.859 0.390 1.00 86.88 94 GLN A O 1
ATOM 779 N N . SER A 1 95 ? -0.508 -8.812 1.334 1.00 89.06 95 SER A N 1
ATOM 780 C CA . SER A 1 95 ? -0.592 -9.919 0.378 1.00 89.06 95 SER A CA 1
ATOM 781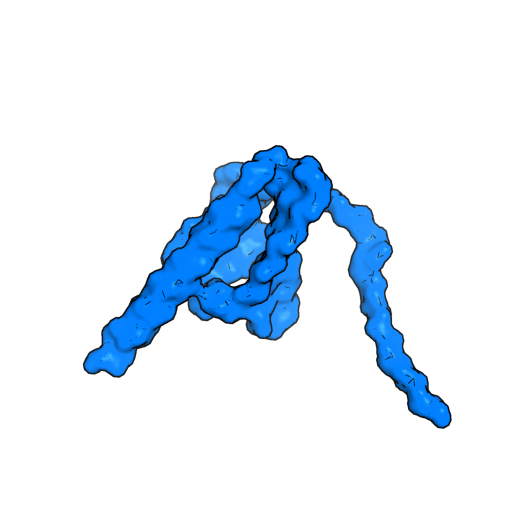 C C . SER A 1 95 ? -0.695 -9.427 -1.067 1.00 89.06 95 SER A C 1
ATOM 783 O O . SER A 1 95 ? -0.064 -9.993 -1.957 1.00 89.06 95 SER A O 1
ATOM 785 N N . LYS A 1 96 ? -1.437 -8.341 -1.318 1.00 88.69 96 LYS A N 1
ATOM 786 C CA . LYS A 1 96 ? -1.504 -7.731 -2.650 1.00 88.69 96 LYS A CA 1
ATOM 787 C C . LYS A 1 96 ? -0.152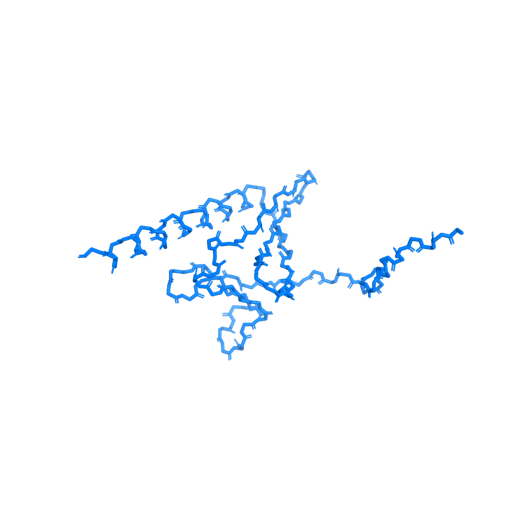 -7.182 -3.100 1.00 88.69 96 LYS A C 1
ATOM 789 O O . LYS A 1 96 ? 0.207 -7.422 -4.250 1.00 88.69 96 LYS A O 1
ATOM 794 N N . VAL A 1 97 ? 0.584 -6.479 -2.237 1.00 87.81 97 VAL A N 1
ATOM 795 C CA . VAL A 1 97 ? 1.939 -5.995 -2.555 1.00 87.81 97 VAL A CA 1
ATOM 796 C C . VAL A 1 97 ? 2.864 -7.169 -2.861 1.00 87.81 97 VAL A C 1
ATOM 798 O O . VAL A 1 97 ? 3.514 -7.155 -3.902 1.00 87.81 97 VAL A O 1
ATOM 801 N N . ASP A 1 98 ? 2.849 -8.219 -2.042 1.00 87.56 98 ASP A N 1
ATOM 802 C CA . ASP A 1 98 ? 3.695 -9.401 -2.241 1.00 87.56 98 ASP A CA 1
ATOM 803 C C . ASP A 1 98 ? 3.377 -10.131 -3.557 1.00 87.56 98 ASP A C 1
ATOM 805 O O . ASP A 1 98 ? 4.285 -10.502 -4.298 1.00 87.56 98 ASP A O 1
ATOM 809 N N . ILE A 1 99 ? 2.095 -10.264 -3.919 1.00 88.06 99 ILE A N 1
ATOM 810 C CA . ILE A 1 99 ? 1.689 -10.825 -5.219 1.00 88.06 99 ILE A CA 1
ATOM 811 C C . ILE A 1 99 ? 2.210 -9.973 -6.383 1.00 88.06 99 ILE A C 1
ATOM 813 O O . ILE A 1 99 ? 2.682 -10.530 -7.372 1.00 88.06 99 ILE A O 1
ATOM 817 N N . HIS A 1 100 ? 2.140 -8.641 -6.290 1.00 86.62 100 HIS A N 1
ATOM 818 C CA . HIS A 1 100 ? 2.662 -7.766 -7.348 1.00 86.62 100 HIS A CA 1
ATOM 819 C C . HIS A 1 100 ? 4.186 -7.863 -7.448 1.00 86.62 100 HIS A C 1
ATOM 821 O O . HIS A 1 100 ? 4.702 -7.969 -8.557 1.00 86.62 100 HIS A O 1
ATOM 827 N N . LYS A 1 10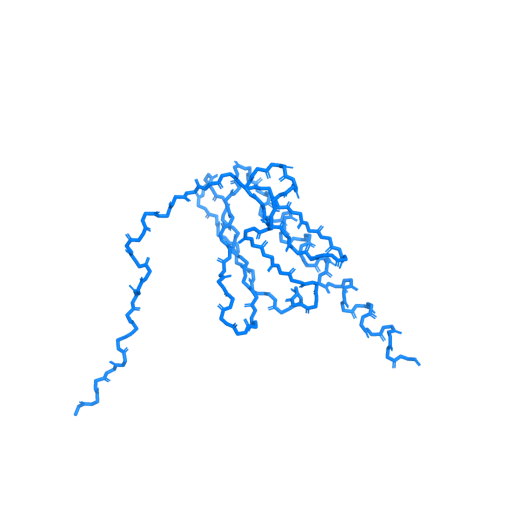1 ? 4.898 -7.925 -6.314 1.00 85.69 101 LYS A N 1
ATOM 828 C CA . LYS A 1 101 ? 6.348 -8.176 -6.283 1.00 85.69 101 LYS A CA 1
ATOM 829 C C . LYS A 1 101 ? 6.708 -9.469 -7.015 1.00 85.69 101 LYS A C 1
ATOM 831 O O . LYS A 1 101 ? 7.585 -9.454 -7.871 1.00 85.69 101 LYS A O 1
ATOM 836 N N . MET A 1 102 ? 6.007 -10.567 -6.724 1.00 85.25 102 MET A N 1
ATOM 837 C CA . MET A 1 102 ? 6.259 -11.856 -7.382 1.00 85.25 102 MET A CA 1
ATOM 838 C C . MET A 1 102 ? 6.017 -11.800 -8.894 1.00 85.25 102 MET A C 1
ATOM 840 O O . MET A 1 102 ? 6.841 -12.297 -9.654 1.00 85.25 102 MET A O 1
ATOM 844 N N . LYS A 1 103 ? 4.921 -11.173 -9.340 1.00 84.56 103 LYS A N 1
ATOM 845 C CA . LYS A 1 103 ? 4.611 -11.049 -10.775 1.00 84.56 103 LYS A CA 1
ATOM 846 C C . LYS A 1 103 ? 5.651 -10.226 -11.533 1.00 84.56 103 LYS A C 1
ATOM 848 O O . LYS A 1 103 ? 6.057 -10.613 -12.620 1.00 84.56 103 LYS A O 1
ATOM 853 N N . LEU A 1 104 ? 6.115 -9.127 -10.944 1.00 77.69 104 LEU A N 1
ATOM 854 C CA . LEU A 1 104 ? 7.138 -8.276 -11.557 1.00 77.69 104 LEU A CA 1
ATOM 855 C C . LEU A 1 104 ? 8.499 -8.986 -11.653 1.00 77.69 104 LEU A C 1
ATOM 857 O O . LEU A 1 104 ? 9.226 -8.798 -12.627 1.00 77.69 104 LEU A O 1
ATOM 861 N N . LEU A 1 105 ? 8.830 -9.843 -10.680 1.00 75.31 105 LEU A N 1
ATOM 862 C CA . LEU A 1 105 ? 10.020 -10.696 -10.747 1.00 75.31 105 LEU A CA 1
ATOM 863 C C . LEU A 1 105 ? 9.916 -11.727 -11.882 1.00 75.31 105 LEU A C 1
ATOM 865 O O . LEU A 1 105 ? 10.876 -11.883 -12.634 1.00 75.31 105 LEU A O 1
ATOM 869 N N . ASP A 1 106 ? 8.763 -12.375 -12.051 1.00 74.25 106 ASP A N 1
ATOM 870 C CA . ASP A 1 106 ? 8.522 -13.360 -13.120 1.00 74.25 106 ASP A CA 1
ATOM 871 C C . ASP A 1 106 ? 8.615 -12.733 -14.531 1.00 74.25 106 ASP A C 1
ATOM 873 O O . ASP A 1 106 ? 9.298 -13.243 -15.426 1.00 74.25 106 ASP A O 1
ATOM 877 N N . GLU A 1 107 ? 8.034 -11.542 -14.716 1.00 67.38 107 GLU A N 1
ATOM 878 C CA . GLU A 1 107 ? 8.144 -10.774 -15.966 1.00 67.38 107 GLU A CA 1
ATOM 879 C C . GLU A 1 107 ? 9.590 -10.351 -16.274 1.00 67.38 107 GLU A C 1
ATOM 881 O O . GLU A 1 107 ? 10.014 -10.363 -17.435 1.00 67.38 107 GLU A O 1
ATOM 886 N N . SER A 1 108 ? 10.372 -10.003 -15.245 1.00 61.97 108 SER A N 1
ATOM 887 C CA . SER A 1 108 ? 11.786 -9.644 -15.412 1.00 61.97 108 SER A CA 1
ATOM 888 C C . SER A 1 108 ? 12.651 -10.830 -15.846 1.00 61.97 108 SER A C 1
ATOM 890 O O . SER A 1 108 ? 13.555 -10.659 -16.663 1.00 61.97 108 SER A O 1
ATOM 892 N N . GLN A 1 109 ? 12.342 -12.038 -15.362 1.00 59.84 109 GLN A N 1
ATOM 893 C CA . GLN A 1 109 ? 13.051 -13.263 -15.741 1.00 59.84 109 GLN A CA 1
ATOM 894 C C . GLN A 1 109 ? 12.691 -13.709 -17.162 1.00 59.84 109 GLN A C 1
ATOM 896 O O . GLN A 1 109 ? 13.576 -14.102 -17.919 1.00 59.84 109 GLN A O 1
ATOM 901 N N . THR A 1 110 ? 11.425 -13.566 -17.563 1.00 61.28 110 THR A N 1
ATOM 902 C CA . THR A 1 110 ? 10.953 -13.940 -18.910 1.00 61.28 110 THR A CA 1
ATOM 903 C C . THR A 1 110 ? 11.569 -13.072 -20.018 1.00 61.28 110 THR A C 1
ATOM 905 O O . THR A 1 110 ? 11.711 -13.516 -21.152 1.00 61.28 110 THR A O 1
ATOM 908 N N . ARG A 1 111 ? 11.970 -11.828 -19.717 1.00 56.97 1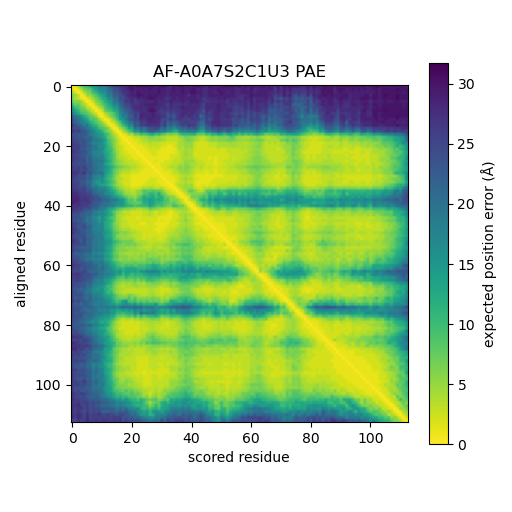11 ARG A N 1
ATOM 909 C CA . ARG A 1 111 ? 12.613 -10.922 -20.691 1.00 56.97 111 ARG A CA 1
ATOM 910 C C . ARG A 1 111 ? 14.109 -11.186 -20.918 1.00 56.97 111 ARG A C 1
ATOM 912 O O . ARG A 1 111 ? 14.691 -10.544 -21.788 1.00 56.97 111 ARG A O 1
ATOM 919 N N . LEU A 1 112 ? 14.736 -12.072 -20.140 1.00 52.78 112 LEU A N 1
ATOM 920 C CA . LEU A 1 112 ? 16.182 -12.344 -20.183 1.00 52.78 112 LEU A CA 1
ATOM 921 C C . LEU A 1 112 ? 16.562 -13.635 -20.940 1.00 52.78 112 LEU A C 1
ATOM 923 O O . LEU A 1 112 ? 17.738 -13.999 -20.943 1.00 52.78 112 LEU A O 1
ATOM 927 N N . THR A 1 113 ? 15.605 -14.312 -21.581 1.00 47.91 113 THR A N 1
ATOM 928 C CA . THR A 1 113 ? 15.811 -15.525 -22.403 1.00 47.91 113 THR A CA 1
ATOM 929 C C . THR A 1 113 ? 15.587 -15.251 -23.878 1.00 47.91 113 THR A C 1
ATOM 931 O O . THR A 1 113 ? 16.380 -15.765 -24.695 1.00 47.91 113 THR A O 1
#